Protein AF-A0A957PD06-F1 (afdb_monomer_lite)

Structure (mmCIF, N/CA/C/O backbone):
data_AF-A0A957PD06-F1
#
_entry.id   AF-A0A957PD06-F1
#
loop_
_atom_site.group_PDB
_atom_site.id
_atom_site.type_symbol
_atom_site.label_atom_id
_atom_site.label_alt_id
_atom_site.label_comp_id
_atom_site.label_asym_id
_atom_site.label_entity_id
_atom_site.label_seq_id
_atom_site.pdbx_PDB_ins_code
_atom_site.Cartn_x
_atom_site.Cartn_y
_atom_site.Cartn_z
_atom_site.occupancy
_atom_site.B_iso_or_equiv
_atom_site.auth_seq_id
_atom_site.auth_comp_id
_atom_site.auth_asym_id
_atom_site.auth_atom_id
_atom_site.pdbx_PDB_model_num
ATOM 1 N N . MET A 1 1 ? 0.294 19.123 4.979 1.00 45.84 1 MET A N 1
ATOM 2 C CA . MET A 1 1 ? -0.363 18.104 4.131 1.00 45.84 1 MET A CA 1
ATOM 3 C C . MET A 1 1 ? -0.883 16.999 5.034 1.00 45.84 1 MET A C 1
ATOM 5 O O . MET A 1 1 ? -0.150 16.609 5.932 1.00 45.84 1 MET A O 1
ATOM 9 N N . GLY A 1 2 ? -2.137 16.572 4.868 1.00 66.50 2 GLY A N 1
ATOM 10 C CA . GLY A 1 2 ? -2.745 15.492 5.660 1.00 66.50 2 GLY A CA 1
ATOM 11 C C . GLY A 1 2 ? -2.677 14.154 4.923 1.00 66.50 2 GLY A C 1
ATOM 12 O O . GLY A 1 2 ? -2.713 14.139 3.696 1.00 66.50 2 GLY A O 1
ATOM 13 N N . ILE A 1 3 ? -2.570 13.048 5.660 1.00 71.44 3 ILE A N 1
ATOM 14 C CA . ILE A 1 3 ? -2.542 11.690 5.096 1.00 71.44 3 ILE A CA 1
ATOM 15 C C . ILE A 1 3 ? -3.977 11.146 5.066 1.00 71.44 3 ILE A C 1
ATOM 17 O O . ILE A 1 3 ? -4.653 11.199 6.098 1.00 71.44 3 ILE A O 1
ATOM 21 N N . PRO A 1 4 ? -4.465 10.621 3.928 1.00 77.38 4 PRO A N 1
ATOM 22 C CA . PRO A 1 4 ? -5.789 10.019 3.865 1.00 77.38 4 PRO A CA 1
ATOM 23 C C . PRO A 1 4 ? -5.853 8.746 4.721 1.00 77.38 4 PRO A C 1
ATOM 25 O O 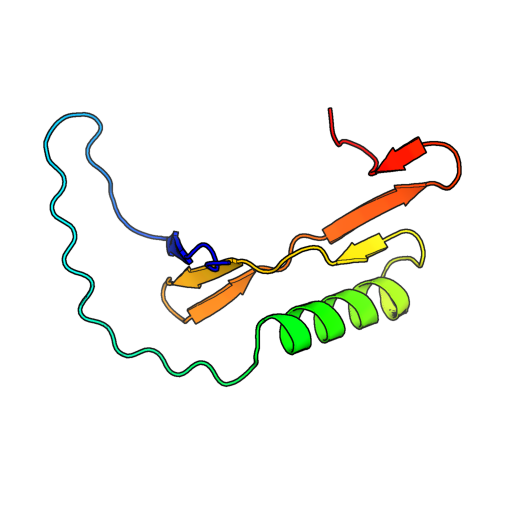. PRO A 1 4 ? -4.939 7.916 4.709 1.00 77.38 4 PRO A O 1
ATOM 28 N N . ILE A 1 5 ? -6.957 8.584 5.454 1.00 75.12 5 ILE A N 1
ATOM 29 C CA . ILE A 1 5 ? -7.272 7.369 6.208 1.00 75.12 5 ILE A CA 1
ATOM 30 C C . ILE A 1 5 ? -8.450 6.686 5.521 1.00 75.12 5 ILE A C 1
ATOM 32 O O . ILE A 1 5 ? -9.504 7.296 5.344 1.00 75.12 5 ILE A O 1
ATOM 36 N N . LEU A 1 6 ? -8.276 5.420 5.149 1.00 81.19 6 LEU A N 1
ATOM 37 C CA . LEU A 1 6 ? -9.331 4.605 4.561 1.00 81.19 6 LEU A CA 1
ATOM 38 C C . LEU A 1 6 ? -9.917 3.687 5.630 1.00 81.19 6 LEU A C 1
ATOM 40 O O . LEU A 1 6 ? -9.204 2.917 6.275 1.00 81.19 6 LEU A O 1
ATOM 44 N N . LEU A 1 7 ? -11.227 3.784 5.816 1.00 79.31 7 LEU A N 1
ATOM 45 C CA . LEU A 1 7 ? -11.976 2.939 6.732 1.00 79.31 7 LEU A CA 1
ATOM 46 C C . LEU A 1 7 ? -12.542 1.771 5.942 1.00 79.31 7 LEU A C 1
ATOM 48 O O . LEU A 1 7 ? -13.410 1.952 5.092 1.00 79.31 7 LEU A O 1
ATOM 52 N N . ASP A 1 8 ? -12.028 0.583 6.215 1.00 69.44 8 ASP A N 1
ATOM 53 C CA . ASP A 1 8 ? -12.497 -0.642 5.586 1.00 69.44 8 ASP A CA 1
ATOM 54 C C . ASP A 1 8 ? -13.426 -1.384 6.565 1.00 69.44 8 ASP A C 1
ATOM 56 O O . ASP A 1 8 ? -13.245 -1.291 7.781 1.00 69.44 8 ASP A O 1
ATOM 60 N N . GLN A 1 9 ? -14.413 -2.125 6.049 1.00 69.00 9 GLN A N 1
ATOM 61 C CA . GLN A 1 9 ? -15.411 -2.903 6.819 1.00 69.00 9 GLN A CA 1
ATOM 62 C C . GLN A 1 9 ? -16.564 -2.132 7.498 1.00 69.00 9 GLN A C 1
ATOM 64 O O . GLN A 1 9 ? -17.207 -2.671 8.401 1.00 69.00 9 GLN A O 1
ATOM 69 N N . TYR A 1 10 ? -16.894 -0.916 7.056 1.00 70.62 10 TYR A N 1
ATOM 70 C CA . TYR A 1 10 ? -18.115 -0.231 7.505 1.00 70.62 10 TYR A CA 1
ATOM 71 C C . TYR A 1 10 ? -19.252 -0.417 6.499 1.00 70.62 10 TYR A C 1
ATOM 73 O O . TYR A 1 10 ? -19.097 -0.132 5.313 1.00 70.62 10 TYR A O 1
ATOM 81 N N . THR A 1 11 ? -20.416 -0.863 6.978 1.00 65.25 11 THR A N 1
ATOM 82 C CA . THR A 1 11 ? -21.633 -0.908 6.155 1.00 65.25 11 THR A CA 1
ATOM 83 C C . THR A 1 11 ? -22.219 0.497 6.105 1.00 65.25 11 THR A C 1
ATOM 85 O O . THR A 1 11 ? -22.858 0.942 7.058 1.00 65.25 11 THR A O 1
ATOM 88 N N . VAL A 1 12 ? -21.955 1.215 5.016 1.00 74.56 12 VAL A N 1
ATOM 89 C CA . VAL A 1 12 ? -22.510 2.553 4.794 1.00 74.56 12 VAL A CA 1
ATOM 90 C C . VAL A 1 12 ? -23.926 2.407 4.221 1.00 74.56 12 VAL A C 1
ATOM 92 O O . VAL A 1 12 ? -24.106 1.684 3.237 1.00 74.56 12 VAL A O 1
ATOM 95 N N . PRO A 1 13 ? -24.950 3.050 4.810 1.00 75.81 13 PRO A N 1
ATOM 96 C CA . PRO A 1 13 ? -26.295 3.034 4.247 1.00 75.81 13 PRO A CA 1
ATOM 97 C C . PRO A 1 13 ? -26.338 3.770 2.897 1.00 75.81 13 PRO A C 1
ATOM 99 O O . PRO A 1 13 ? -25.683 4.790 2.711 1.00 75.81 13 PRO A O 1
ATOM 102 N N . ASN A 1 14 ? -27.144 3.271 1.953 1.00 74.56 14 ASN A N 1
ATOM 103 C CA . ASN A 1 14 ? -27.231 3.804 0.581 1.00 74.56 14 ASN A CA 1
ATOM 104 C C . ASN A 1 14 ? -27.804 5.242 0.520 1.00 74.56 14 ASN A C 1
ATOM 106 O O . ASN A 1 14 ? -27.536 5.988 -0.417 1.00 74.56 14 ASN A O 1
ATOM 110 N N . ARG A 1 15 ? -28.592 5.659 1.524 1.00 71.31 15 ARG A N 1
ATOM 111 C CA . ARG A 1 15 ? -29.093 7.035 1.702 1.00 71.31 15 ARG A CA 1
ATOM 112 C C . ARG A 1 15 ? -29.291 7.345 3.189 1.00 71.31 15 ARG A C 1
ATOM 114 O O . ARG A 1 15 ? -29.643 6.449 3.952 1.00 71.31 15 ARG A O 1
ATOM 121 N N . GLY A 1 16 ? -29.139 8.615 3.567 1.00 77.81 16 GLY A N 1
ATOM 122 C CA . GLY A 1 16 ? -29.391 9.122 4.921 1.00 77.81 16 GLY A CA 1
ATOM 123 C C . GLY A 1 16 ? -28.140 9.651 5.624 1.00 77.81 16 GLY A C 1
ATOM 124 O O . GLY A 1 16 ? -27.083 9.793 5.013 1.00 77.81 16 GLY A O 1
ATOM 125 N N . THR A 1 17 ? -28.276 9.960 6.913 1.00 72.81 17 THR A N 1
ATOM 126 C CA . THR A 1 17 ? -27.173 10.436 7.758 1.00 72.81 17 THR A CA 1
ATOM 127 C C . THR A 1 17 ? -26.419 9.249 8.349 1.00 72.81 17 THR A C 1
ATOM 129 O O . THR A 1 17 ? -27.017 8.386 8.989 1.00 72.81 17 THR A O 1
ATOM 132 N N . PHE A 1 18 ? -25.102 9.213 8.153 1.00 75.25 18 PHE A N 1
ATOM 133 C CA . PHE A 1 18 ? -24.207 8.228 8.756 1.00 75.25 18 PHE A CA 1
ATOM 134 C C . PHE A 1 18 ? -23.338 8.920 9.810 1.00 75.25 18 PHE A C 1
ATOM 136 O O . PHE A 1 18 ? -22.437 9.688 9.472 1.00 75.25 18 PHE A O 1
ATOM 143 N N . GLU A 1 19 ? -23.619 8.673 11.090 1.00 72.50 19 GLU A N 1
ATOM 144 C CA . GLU A 1 19 ? -22.766 9.136 12.185 1.00 72.50 19 GLU A CA 1
ATOM 145 C C . GLU A 1 19 ? -21.657 8.122 12.461 1.00 72.50 19 GLU A C 1
ATOM 147 O O . GLU A 1 19 ? -21.909 6.980 12.848 1.00 72.50 19 GLU A O 1
ATOM 152 N N . LEU A 1 20 ? -20.410 8.560 12.302 1.00 73.50 20 LEU A N 1
ATOM 153 C CA . LEU A 1 20 ? -19.231 7.746 12.548 1.00 73.50 20 LEU A CA 1
ATOM 154 C C . LEU A 1 20 ? -18.452 8.293 13.747 1.00 73.50 20 LEU A C 1
ATOM 156 O O . LEU A 1 20 ? -17.817 9.343 13.665 1.00 73.50 20 LEU A O 1
ATOM 160 N N . LYS A 1 21 ? -18.447 7.546 14.854 1.00 71.00 21 LYS A N 1
ATOM 161 C CA . LYS A 1 21 ? -17.601 7.826 16.023 1.00 71.00 21 LYS A CA 1
ATOM 162 C C . LYS A 1 21 ? -16.419 6.862 16.041 1.00 71.00 21 LYS A C 1
ATOM 164 O O . LYS A 1 21 ? -16.537 5.725 16.493 1.00 71.00 21 LYS A O 1
ATOM 169 N N . VAL A 1 22 ? -15.269 7.313 15.547 1.00 70.00 22 VAL A N 1
ATOM 170 C CA . VAL A 1 22 ? -14.032 6.519 15.562 1.00 70.00 22 VAL A CA 1
ATOM 171 C C . VAL A 1 22 ? -13.311 6.736 16.894 1.00 70.00 22 VAL A C 1
ATOM 173 O O . VAL A 1 22 ? -12.536 7.673 17.034 1.00 70.00 22 VAL A O 1
ATOM 176 N N . ASN A 1 23 ? -13.563 5.872 17.883 1.00 69.94 23 ASN A N 1
ATOM 177 C CA . ASN A 1 23 ? -12.842 5.872 19.164 1.00 69.94 23 ASN A CA 1
ATOM 178 C C 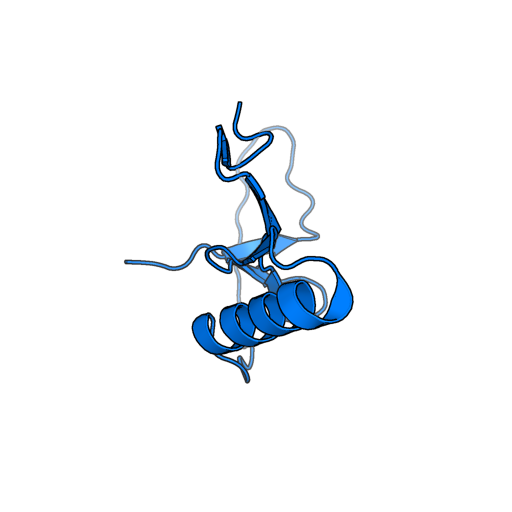. ASN A 1 23 ? -11.879 4.676 19.245 1.00 69.94 23 ASN A C 1
ATOM 180 O O . ASN A 1 23 ? -12.082 3.742 20.020 1.00 69.94 23 ASN A O 1
ATOM 184 N N . ARG A 1 24 ? -10.868 4.650 18.369 1.00 68.44 24 ARG A N 1
ATOM 185 C CA . ARG A 1 24 ? -9.835 3.605 18.363 1.00 68.44 24 ARG A CA 1
ATOM 186 C C . ARG A 1 24 ? -8.450 4.210 18.529 1.00 68.44 24 ARG A C 1
ATOM 188 O O . ARG A 1 24 ? -8.044 5.045 17.730 1.00 68.44 24 ARG A O 1
ATOM 195 N N . SER A 1 25 ? -7.719 3.714 19.525 1.00 72.81 25 SER A N 1
ATOM 196 C CA . SER A 1 25 ? -6.273 3.901 19.608 1.00 72.81 25 SER A CA 1
ATOM 197 C C . SER A 1 25 ? -5.597 2.848 18.738 1.00 72.81 25 SER A C 1
ATOM 199 O O . SER A 1 25 ? -5.908 1.658 18.829 1.00 72.81 25 SER A O 1
ATOM 201 N N . VAL A 1 26 ? -4.719 3.297 17.851 1.00 75.50 26 VAL A N 1
ATOM 202 C CA . VAL A 1 26 ? -4.014 2.449 16.896 1.00 75.50 26 VAL A CA 1
ATOM 203 C C . VAL A 1 26 ? -2.534 2.757 17.012 1.00 75.50 26 VAL A C 1
ATOM 205 O O . VAL A 1 26 ? -2.114 3.895 16.829 1.00 75.50 26 VAL A O 1
ATOM 208 N N . GLU A 1 27 ? -1.745 1.729 17.295 1.00 81.06 27 GLU A N 1
ATOM 209 C CA . GLU A 1 27 ? -0.294 1.842 17.325 1.00 81.06 27 GLU A CA 1
ATOM 210 C C . GLU A 1 27 ? 0.261 1.761 15.894 1.00 81.06 27 GLU A C 1
ATOM 212 O O . GLU A 1 27 ? 0.145 0.733 15.223 1.00 81.06 27 GLU A O 1
ATOM 217 N N . ILE A 1 28 ? 0.868 2.850 15.421 1.00 82.81 28 ILE A N 1
ATOM 218 C CA . ILE A 1 28 ? 1.572 2.897 14.137 1.00 82.81 28 ILE A CA 1
ATOM 219 C C . ILE A 1 28 ? 3.058 2.661 14.415 1.00 82.81 28 ILE A C 1
ATOM 221 O O . ILE A 1 28 ? 3.739 3.535 14.941 1.00 82.81 28 ILE A O 1
ATOM 225 N N . ARG A 1 29 ? 3.559 1.470 14.070 1.00 86.88 29 ARG A N 1
ATOM 226 C CA . ARG A 1 29 ? 4.962 1.074 14.318 1.00 86.88 29 ARG A CA 1
ATOM 227 C C . ARG A 1 29 ? 5.927 1.418 13.190 1.00 86.88 29 ARG A C 1
ATOM 229 O O . ARG A 1 29 ? 7.131 1.409 13.393 1.00 86.88 29 ARG A O 1
ATOM 236 N N . VAL A 1 30 ? 5.388 1.649 12.000 1.00 89.81 30 VAL A N 1
ATOM 237 C CA . VAL A 1 30 ? 6.139 1.942 10.780 1.00 89.81 30 VAL A CA 1
ATOM 238 C C . VAL A 1 30 ? 5.564 3.229 10.226 1.00 89.81 30 VAL A C 1
ATOM 240 O O . VAL A 1 30 ? 4.343 3.369 10.159 1.00 89.81 30 VAL A O 1
ATOM 243 N N . THR A 1 31 ? 6.407 4.177 9.859 1.00 92.38 31 THR A N 1
ATOM 244 C CA . THR A 1 31 ? 5.969 5.430 9.236 1.00 92.38 31 THR A CA 1
ATOM 245 C C . THR A 1 31 ? 5.481 5.190 7.803 1.00 92.38 31 THR A C 1
ATOM 247 O O . THR A 1 31 ? 5.791 4.169 7.187 1.00 92.38 31 THR A O 1
ATOM 250 N N . ALA A 1 32 ? 4.726 6.141 7.243 1.00 92.38 32 ALA A N 1
ATOM 251 C CA . ALA A 1 32 ? 4.309 6.071 5.842 1.00 92.38 32 ALA A CA 1
ATOM 252 C C . ALA A 1 32 ? 5.527 5.912 4.911 1.00 92.38 32 ALA A C 1
ATOM 254 O O . ALA A 1 32 ? 5.574 4.998 4.090 1.00 92.38 32 ALA A O 1
ATOM 255 N N . GLU A 1 33 ? 6.561 6.734 5.098 1.00 94.56 33 GLU A N 1
ATOM 256 C CA . GLU A 1 33 ? 7.753 6.696 4.248 1.00 94.56 33 GLU A CA 1
ATOM 257 C C . GLU A 1 33 ? 8.531 5.380 4.378 1.00 94.56 33 GLU A C 1
ATOM 259 O O . GLU A 1 33 ? 8.978 4.819 3.377 1.00 94.56 33 GLU A O 1
ATOM 264 N N . GLU A 1 34 ? 8.647 4.819 5.584 1.00 95.50 34 GLU A N 1
ATOM 265 C CA . GLU A 1 34 ? 9.255 3.497 5.755 1.00 95.50 34 GLU A CA 1
ATOM 266 C C . GLU A 1 34 ? 8.467 2.413 5.022 1.00 95.50 34 GLU A C 1
ATOM 268 O O . GLU A 1 34 ? 9.071 1.605 4.314 1.00 95.50 34 GLU A O 1
ATOM 273 N N . ALA A 1 35 ? 7.134 2.426 5.125 1.00 95.50 35 ALA A N 1
ATOM 274 C CA . ALA A 1 35 ? 6.285 1.477 4.414 1.00 95.50 35 ALA A CA 1
ATOM 275 C C . ALA A 1 35 ? 6.443 1.615 2.892 1.00 95.50 35 ALA A C 1
ATOM 277 O O . ALA A 1 35 ? 6.600 0.613 2.189 1.00 95.50 35 ALA A O 1
ATOM 278 N N . ARG A 1 36 ? 6.485 2.855 2.385 1.00 96.44 36 ARG A N 1
ATOM 279 C CA . 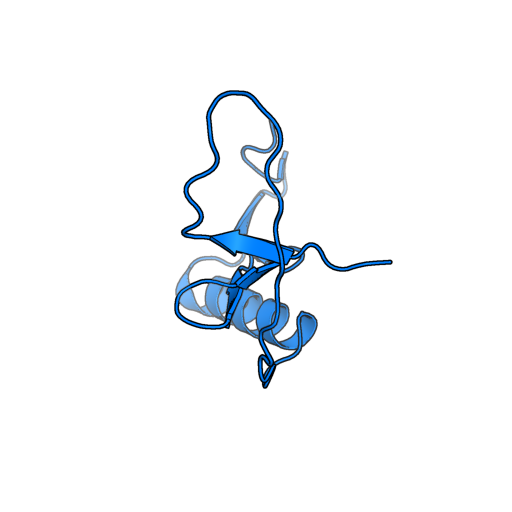ARG A 1 36 ? 6.744 3.149 0.971 1.00 96.44 36 ARG A CA 1
ATOM 280 C C . ARG A 1 36 ? 8.100 2.618 0.526 1.00 96.44 36 ARG A C 1
ATOM 282 O O . ARG A 1 36 ? 8.191 1.977 -0.519 1.00 96.44 36 ARG A O 1
ATOM 289 N N . ARG A 1 37 ? 9.151 2.855 1.312 1.00 96.44 37 ARG A N 1
ATOM 290 C CA . ARG A 1 37 ? 10.516 2.407 1.009 1.00 96.44 37 ARG A CA 1
ATOM 291 C C . ARG A 1 37 ? 10.626 0.885 1.001 1.00 96.44 37 ARG A C 1
ATOM 293 O O . ARG A 1 37 ? 11.260 0.337 0.102 1.00 96.44 37 ARG A O 1
ATOM 300 N N . MET A 1 38 ? 9.996 0.210 1.962 1.00 96.31 38 MET A N 1
ATOM 301 C CA . MET A 1 38 ? 9.942 -1.255 2.014 1.00 96.31 38 MET A CA 1
ATOM 302 C C . MET A 1 38 ? 9.238 -1.826 0.780 1.00 96.31 38 MET A C 1
ATOM 304 O O . MET A 1 38 ? 9.794 -2.695 0.114 1.00 96.31 38 MET A O 1
ATOM 308 N N . ALA A 1 39 ? 8.063 -1.291 0.434 1.00 96.56 39 ALA A N 1
ATOM 309 C CA . ALA A 1 39 ? 7.322 -1.711 -0.753 1.00 96.56 39 ALA A CA 1
ATOM 310 C C . ALA A 1 39 ? 8.109 -1.443 -2.044 1.00 96.56 39 ALA A C 1
ATOM 312 O O . ALA A 1 39 ? 8.222 -2.329 -2.884 1.00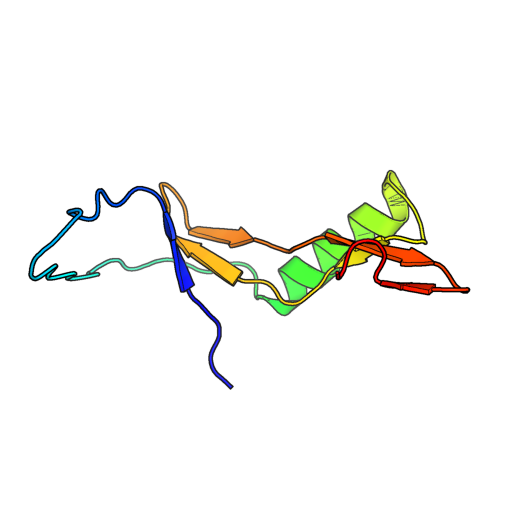 96.56 39 ALA A O 1
ATOM 313 N N . LYS A 1 40 ? 8.712 -0.253 -2.187 1.00 96.31 40 LYS A N 1
ATOM 314 C CA . LYS A 1 40 ? 9.543 0.101 -3.347 1.00 96.31 40 LYS A CA 1
ATOM 315 C C . LYS A 1 40 ? 10.699 -0.876 -3.530 1.00 96.31 40 LYS A C 1
ATOM 317 O O . LYS A 1 40 ? 10.952 -1.307 -4.648 1.00 96.31 40 LYS A O 1
ATOM 322 N N . ARG A 1 41 ? 11.402 -1.200 -2.442 1.00 96.75 41 ARG A N 1
ATOM 323 C CA . ARG A 1 41 ? 12.534 -2.126 -2.479 1.00 96.75 41 ARG A CA 1
ATOM 324 C C . ARG A 1 41 ? 12.093 -3.519 -2.912 1.00 96.75 41 ARG A C 1
ATOM 326 O O . ARG A 1 41 ? 12.687 -4.074 -3.818 1.00 96.75 41 ARG A O 1
ATOM 333 N N . TRP A 1 42 ? 11.015 -4.036 -2.329 1.00 97.38 42 TRP A N 1
ATOM 334 C CA . TRP A 1 42 ? 10.481 -5.339 -2.717 1.00 97.38 42 TRP A CA 1
ATOM 335 C C . TRP A 1 42 ? 10.028 -5.378 -4.185 1.00 97.38 42 TRP A C 1
ATOM 337 O O . TRP A 1 42 ? 10.351 -6.320 -4.895 1.00 97.38 42 TRP A O 1
ATOM 347 N N . LEU A 1 43 ? 9.342 -4.336 -4.671 1.00 96.56 43 LEU A N 1
ATOM 348 C CA . LEU A 1 43 ? 8.952 -4.236 -6.084 1.00 96.56 43 LEU A CA 1
ATOM 349 C C . LEU A 1 43 ? 10.168 -4.263 -7.019 1.00 96.56 43 LEU A C 1
ATOM 351 O O . LEU A 1 43 ? 10.126 -4.944 -8.039 1.00 96.56 43 LEU A O 1
ATOM 355 N N . LEU A 1 44 ? 11.229 -3.536 -6.661 1.00 95.38 44 LEU A N 1
ATOM 356 C CA . LEU A 1 44 ? 12.475 -3.478 -7.423 1.00 95.38 44 LEU A CA 1
ATOM 357 C C . LEU A 1 44 ? 13.206 -4.826 -7.435 1.00 95.38 44 LEU A C 1
ATOM 359 O O . LEU A 1 44 ? 13.647 -5.256 -8.497 1.00 95.38 44 LEU A O 1
ATOM 363 N N . ASP A 1 45 ? 13.331 -5.456 -6.266 1.00 96.69 45 ASP A N 1
ATOM 364 C CA . ASP A 1 45 ? 14.150 -6.653 -6.066 1.00 96.69 45 ASP A CA 1
ATOM 365 C C . ASP A 1 45 ? 13.438 -7.924 -6.581 1.00 96.69 45 ASP A C 1
ATOM 367 O O . ASP A 1 45 ? 14.088 -8.800 -7.145 1.00 96.69 45 ASP A O 1
ATOM 371 N N . GLU A 1 46 ? 12.108 -8.012 -6.437 1.00 96.94 46 GLU A N 1
ATOM 372 C CA . GLU A 1 46 ? 11.349 -9.259 -6.651 1.00 96.94 46 GLU A CA 1
ATOM 373 C C . GLU A 1 46 ? 10.396 -9.236 -7.854 1.00 96.94 46 GLU A C 1
ATOM 375 O O . GLU A 1 46 ? 10.000 -10.298 -8.335 1.00 96.94 46 GLU A O 1
ATOM 380 N N . ILE A 1 47 ? 9.985 -8.057 -8.341 1.00 94.56 47 ILE A N 1
ATOM 381 C CA . ILE A 1 47 ? 9.037 -7.967 -9.465 1.00 94.56 47 ILE A CA 1
ATOM 382 C C . ILE A 1 47 ? 9.675 -7.349 -10.705 1.00 94.56 47 ILE A C 1
ATOM 384 O O . ILE A 1 47 ? 9.773 -8.000 -11.745 1.00 94.56 47 ILE A O 1
ATOM 388 N N . SER A 1 48 ? 10.026 -6.065 -10.650 1.00 92.81 48 SER A N 1
ATOM 389 C CA . SER A 1 48 ? 10.567 -5.338 -11.794 1.00 92.81 48 SER A CA 1
ATOM 390 C C . SER A 1 48 ? 11.099 -3.968 -11.393 1.00 92.81 48 SER A C 1
ATOM 392 O O . SER A 1 48 ? 10.436 -3.206 -10.687 1.00 92.81 48 SER A O 1
ATOM 394 N N . TYR A 1 49 ? 12.224 -3.574 -11.991 1.00 91.94 49 TYR A N 1
ATOM 395 C CA . TYR A 1 49 ? 12.751 -2.210 -11.901 1.00 91.94 49 TYR A CA 1
ATOM 396 C C . TYR A 1 49 ? 11.833 -1.148 -12.521 1.00 91.94 49 TYR A C 1
ATOM 398 O O . TYR A 1 49 ? 12.001 0.044 -12.266 1.00 91.94 49 TYR A O 1
ATOM 406 N N . MET A 1 50 ? 10.869 -1.567 -13.344 1.00 94.00 50 MET A N 1
ATOM 407 C CA . MET A 1 50 ? 9.877 -0.684 -13.952 1.00 94.00 50 MET A CA 1
ATOM 408 C C . MET A 1 50 ? 8.748 -0.321 -12.983 1.00 94.00 50 MET A C 1
ATOM 410 O O . MET A 1 50 ? 7.939 0.553 -13.291 1.00 94.00 50 MET A O 1
ATOM 414 N N . MET A 1 51 ? 8.666 -0.968 -11.819 1.00 94.75 51 MET A N 1
ATOM 415 C CA . MET A 1 51 ? 7.641 -0.692 -10.818 1.00 94.75 51 MET A CA 1
ATOM 416 C C . MET A 1 51 ? 8.141 0.259 -9.734 1.00 94.75 51 MET A C 1
ATOM 418 O O . MET A 1 51 ? 9.295 0.219 -9.311 1.00 94.75 51 MET A O 1
ATOM 422 N N . THR A 1 52 ? 7.248 1.114 -9.243 1.00 93.56 52 THR A N 1
ATOM 423 C CA . THR A 1 52 ? 7.541 2.003 -8.116 1.00 93.56 52 THR A CA 1
ATOM 424 C C . THR A 1 52 ? 6.363 2.082 -7.153 1.00 93.56 52 THR A C 1
ATOM 426 O O . THR A 1 52 ? 5.223 1.770 -7.498 1.00 93.56 52 THR A O 1
ATOM 429 N N . ALA A 1 53 ? 6.661 2.491 -5.923 1.00 95.19 53 ALA A N 1
ATOM 430 C CA . ALA A 1 53 ? 5.690 2.676 -4.858 1.00 95.19 53 ALA A CA 1
ATOM 431 C C . ALA A 1 53 ? 5.295 4.153 -4.732 1.00 95.19 53 ALA A C 1
ATOM 433 O O . ALA A 1 53 ? 6.157 5.044 -4.650 1.00 95.19 53 ALA A O 1
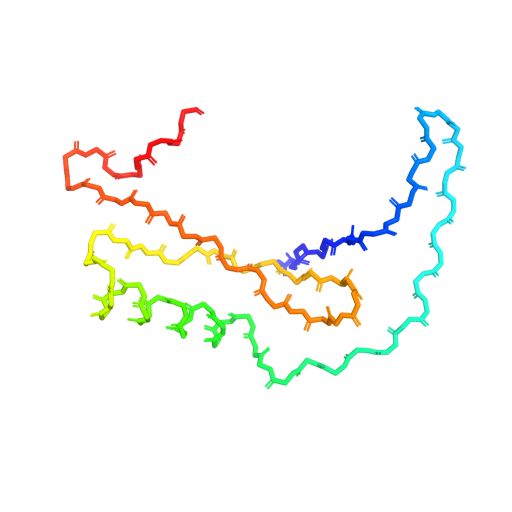ATOM 434 N N . THR A 1 54 ? 3.991 4.410 -4.683 1.00 93.06 54 THR A N 1
ATOM 435 C CA . THR A 1 54 ? 3.431 5.759 -4.533 1.00 93.06 54 THR A CA 1
ATOM 436 C C . THR A 1 54 ? 3.092 6.073 -3.077 1.00 93.06 54 THR A C 1
ATOM 438 O O . THR A 1 54 ? 3.456 5.332 -2.165 1.00 93.06 54 THR A O 1
ATOM 441 N N . GLU A 1 55 ? 2.407 7.198 -2.863 1.00 92.50 55 GLU A N 1
ATOM 442 C CA . GLU A 1 55 ? 2.026 7.668 -1.535 1.00 92.50 55 GLU A CA 1
ATOM 443 C C . GLU A 1 55 ? 1.171 6.624 -0.787 1.00 92.50 55 GLU A C 1
ATOM 445 O O . GLU A 1 55 ? 0.150 6.169 -1.318 1.00 92.50 55 GLU A O 1
ATOM 450 N N . PRO A 1 56 ? 1.572 6.222 0.430 1.00 94.12 56 PRO A N 1
ATOM 451 C CA . PRO A 1 56 ? 0.802 5.306 1.258 1.00 94.12 56 PRO A CA 1
ATOM 452 C C . PRO A 1 56 ? -0.492 5.925 1.782 1.00 94.12 56 PRO A C 1
ATOM 454 O O . PRO A 1 56 ? -0.571 7.106 2.105 1.00 94.12 56 PRO A O 1
ATOM 457 N N . THR A 1 57 ? -1.502 5.083 1.970 1.00 92.94 57 THR A N 1
ATOM 458 C CA . THR A 1 57 ? -2.747 5.423 2.670 1.00 92.94 57 THR A CA 1
ATOM 459 C C . THR A 1 57 ? -2.870 4.545 3.909 1.00 92.94 57 THR A C 1
ATOM 461 O O . THR A 1 57 ? -2.671 3.328 3.823 1.00 92.94 57 THR A O 1
ATOM 464 N N . LEU A 1 58 ? -3.194 5.132 5.064 1.00 90.25 58 LEU A N 1
ATOM 465 C CA . LEU A 1 58 ? -3.413 4.347 6.279 1.00 90.25 58 LEU A CA 1
ATOM 466 C C . LEU A 1 58 ? -4.790 3.689 6.197 1.00 90.25 58 LEU A C 1
ATOM 468 O O . LEU A 1 58 ? -5.805 4.380 6.135 1.00 90.25 58 LEU A O 1
ATOM 472 N N . VAL A 1 59 ? -4.840 2.360 6.208 1.00 89.19 59 VAL A N 1
ATOM 473 C CA . VAL A 1 59 ? -6.097 1.608 6.195 1.00 89.19 59 VAL A CA 1
ATOM 474 C C . VAL A 1 59 ? -6.392 1.105 7.599 1.00 89.19 59 VAL A C 1
ATOM 476 O O . VAL A 1 59 ? -5.588 0.381 8.191 1.00 89.19 59 VAL A O 1
ATOM 479 N N . LEU A 1 60 ? -7.558 1.471 8.128 1.00 85.69 60 LEU A N 1
ATOM 480 C CA . LEU A 1 60 ? -8.070 0.984 9.404 1.00 85.69 60 LEU A CA 1
ATOM 481 C C . LEU A 1 60 ? -9.133 -0.084 9.136 1.00 85.69 60 LEU A C 1
ATOM 483 O O . LEU A 1 60 ? -10.265 0.227 8.775 1.00 85.69 60 LEU A O 1
ATOM 487 N N . SER A 1 61 ? -8.742 -1.345 9.315 1.00 76.94 61 SER A N 1
ATOM 488 C CA . SER A 1 61 ? -9.599 -2.527 9.164 1.00 76.94 61 SER A CA 1
ATOM 489 C C . SER A 1 61 ? -9.558 -3.355 10.465 1.00 76.94 61 SER A C 1
ATOM 491 O O . SER A 1 61 ? -9.497 -2.798 11.567 1.00 76.94 61 SER A O 1
ATOM 493 N N . LYS A 1 62 ? -9.516 -4.695 10.385 1.00 78.38 62 LYS A N 1
ATOM 494 C CA . LYS A 1 62 ? -9.224 -5.567 11.550 1.00 78.38 62 LYS A CA 1
ATOM 495 C C . LYS A 1 62 ? -7.884 -5.236 12.219 1.00 78.38 62 LYS A C 1
ATOM 497 O O . LYS A 1 62 ? -7.742 -5.402 13.427 1.00 78.38 62 LYS A O 1
ATOM 502 N N . ARG A 1 63 ? -6.908 -4.780 11.432 1.00 80.00 63 ARG A N 1
ATOM 503 C CA . ARG A 1 63 ? -5.615 -4.242 11.873 1.00 80.00 63 ARG A CA 1
ATOM 504 C C . ARG A 1 63 ? -5.324 -2.983 11.067 1.00 80.00 63 ARG A C 1
ATOM 506 O O . ARG A 1 63 ? -5.820 -2.849 9.949 1.00 80.00 63 ARG A O 1
ATOM 513 N N . ALA A 1 64 ? -4.546 -2.073 11.638 1.00 85.88 64 ALA A N 1
ATOM 514 C CA . ALA A 1 64 ? -4.064 -0.920 10.900 1.00 85.88 64 ALA A CA 1
ATOM 515 C C . ALA A 1 64 ? -2.857 -1.307 10.052 1.00 85.88 64 ALA A C 1
ATOM 517 O O . ALA A 1 64 ? -1.934 -1.957 10.547 1.00 85.88 64 ALA A O 1
ATOM 518 N N . ALA A 1 65 ? -2.884 -0.925 8.782 1.00 89.44 65 ALA A N 1
ATOM 519 C CA . ALA A 1 65 ? -1.813 -1.217 7.844 1.00 89.44 65 ALA A CA 1
ATOM 520 C C . ALA A 1 65 ? -1.651 -0.078 6.839 1.00 89.44 65 ALA A C 1
ATOM 522 O O . ALA A 1 65 ? -2.616 0.593 6.471 1.00 89.44 65 ALA A O 1
ATOM 523 N N . TRP A 1 66 ? -0.424 0.107 6.364 1.00 93.81 66 TRP A N 1
ATOM 524 C CA . TRP A 1 66 ? -0.152 0.983 5.234 1.00 93.81 66 TRP A CA 1
ATOM 525 C C . TRP A 1 66 ? -0.491 0.262 3.938 1.00 93.81 66 TRP A C 1
ATOM 527 O O . TRP A 1 66 ? 0.115 -0.756 3.605 1.00 93.81 66 TRP A O 1
ATOM 537 N N . ARG A 1 67 ? -1.447 0.807 3.188 1.00 92.88 67 ARG A N 1
ATOM 538 C CA . ARG A 1 67 ? -1.665 0.421 1.798 1.00 92.88 67 ARG A CA 1
ATOM 539 C C . ARG A 1 67 ? -0.770 1.287 0.930 1.00 92.88 67 ARG A C 1
ATOM 541 O O . ARG A 1 67 ? -0.964 2.497 0.874 1.00 92.88 67 ARG A O 1
ATOM 548 N N . VAL A 1 68 ? 0.178 0.661 0.248 1.00 95.31 68 VAL A N 1
ATOM 549 C CA . VAL A 1 68 ? 1.105 1.339 -0.660 1.00 95.31 68 VAL A CA 1
ATOM 550 C C . VAL A 1 68 ? 0.752 0.936 -2.090 1.00 95.31 68 VAL A C 1
ATOM 552 O O . VAL A 1 68 ? 0.932 -0.232 -2.439 1.00 95.31 68 VAL A O 1
ATOM 555 N N . PRO A 1 69 ? 0.204 1.841 -2.917 1.00 94.00 69 PRO A N 1
ATOM 556 C CA . PRO A 1 69 ? -0.084 1.514 -4.303 1.00 94.00 69 PRO A CA 1
ATOM 557 C C . PRO A 1 69 ? 1.216 1.315 -5.091 1.00 94.00 69 PRO A C 1
ATOM 559 O O . PRO A 1 69 ? 2.179 2.073 -4.945 1.00 94.00 69 PRO A O 1
ATOM 562 N N . ALA A 1 70 ? 1.225 0.279 -5.924 1.00 94.38 70 ALA A N 1
ATOM 563 C CA . ALA A 1 70 ? 2.289 0.016 -6.877 1.00 94.38 70 ALA A CA 1
ATOM 564 C C . ALA A 1 70 ? 1.849 0.510 -8.255 1.00 94.38 70 ALA A C 1
ATOM 566 O O . ALA A 1 70 ? 0.723 0.241 -8.677 1.00 94.38 70 ALA A O 1
ATOM 567 N N . ILE A 1 71 ? 2.737 1.210 -8.951 1.00 94.31 71 ILE A N 1
ATOM 568 C CA . ILE A 1 71 ? 2.513 1.643 -10.329 1.00 94.31 71 ILE A CA 1
ATOM 569 C C . ILE A 1 71 ? 3.601 1.072 -11.226 1.00 94.31 71 ILE A C 1
ATOM 571 O O . ILE A 1 71 ? 4.763 0.962 -10.828 1.00 94.31 71 ILE A O 1
ATOM 575 N N . LEU A 1 72 ? 3.212 0.721 -12.445 1.00 93.69 72 LEU A N 1
ATOM 576 C CA . LEU A 1 72 ? 4.137 0.360 -13.505 1.00 93.69 72 LEU A CA 1
ATOM 577 C C . LEU A 1 72 ? 4.525 1.624 -14.267 1.00 93.69 72 LEU A C 1
ATOM 579 O O . LEU A 1 72 ? 3.668 2.436 -14.618 1.00 93.69 72 LEU A O 1
ATOM 583 N N . THR A 1 73 ? 5.813 1.775 -14.541 1.00 92.56 73 THR A N 1
ATOM 584 C CA . THR A 1 73 ? 6.358 2.877 -15.326 1.00 92.56 73 THR A CA 1
ATOM 585 C C . THR A 1 73 ? 7.126 2.357 -16.530 1.00 92.56 73 THR A C 1
ATOM 587 O O . THR A 1 73 ? 7.844 1.367 -16.436 1.00 92.56 73 THR A O 1
ATOM 590 N N . ALA A 1 74 ? 6.989 3.019 -17.672 1.00 90.44 74 ALA A N 1
ATOM 591 C CA . ALA A 1 74 ? 7.753 2.717 -18.873 1.00 90.44 74 ALA A CA 1
ATOM 592 C C . ALA A 1 74 ? 8.452 3.978 -19.365 1.00 90.44 74 ALA A C 1
ATOM 594 O O . ALA A 1 74 ? 7.846 5.043 -19.414 1.00 90.44 74 ALA A O 1
ATOM 595 N N . SER A 1 75 ? 9.716 3.869 -19.773 1.00 86.69 75 SER A N 1
ATOM 596 C CA . SER A 1 75 ? 10.533 5.016 -20.201 1.00 86.69 75 SER A CA 1
ATOM 597 C C . SER A 1 75 ? 9.898 5.855 -21.316 1.00 86.69 75 SER A C 1
ATOM 599 O O . SER A 1 75 ? 10.119 7.057 -21.372 1.00 86.69 75 SER A O 1
ATOM 601 N N . HIS A 1 76 ? 9.085 5.236 -22.174 1.00 88.19 76 HIS A N 1
ATOM 602 C CA . HIS A 1 76 ? 8.426 5.885 -23.307 1.00 88.19 76 HIS A CA 1
ATOM 603 C C . HIS A 1 76 ? 7.010 6.415 -23.003 1.00 88.19 76 HIS A C 1
ATOM 605 O O . HIS A 1 76 ? 6.463 7.131 -23.835 1.00 88.19 76 HIS A O 1
ATOM 611 N N . VAL A 1 77 ? 6.410 6.088 -21.847 1.00 88.00 77 VAL A N 1
ATOM 612 C CA . VAL A 1 77 ? 5.011 6.468 -21.508 1.00 88.00 77 VAL A CA 1
ATOM 613 C C . VAL A 1 77 ? 4.876 7.114 -20.123 1.00 88.00 77 VAL A C 1
ATOM 615 O O . VAL A 1 77 ? 3.883 7.771 -19.835 1.00 88.00 77 VAL A O 1
ATOM 618 N N . GLY A 1 78 ? 5.859 6.959 -19.237 1.00 88.12 78 GLY A N 1
ATOM 619 C CA . GLY A 1 78 ? 5.704 7.312 -17.828 1.00 88.12 78 GLY A CA 1
ATOM 620 C C . GLY A 1 78 ? 4.816 6.291 -17.117 1.00 88.12 78 GLY A C 1
ATOM 621 O O . GLY A 1 78 ? 5.091 5.097 -17.191 1.00 88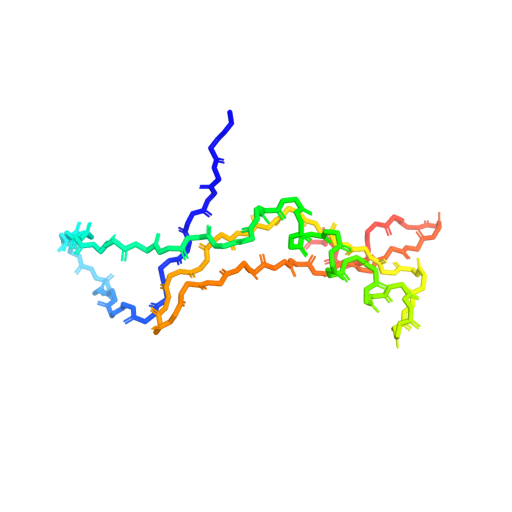.12 78 GLY A O 1
ATOM 622 N N . HIS A 1 79 ? 3.779 6.738 -16.407 1.00 89.69 79 HIS A N 1
ATOM 623 C CA . HIS A 1 79 ? 2.871 5.849 -15.673 1.00 89.69 79 HIS A CA 1
ATOM 624 C C . HIS A 1 79 ? 1.970 5.061 -16.631 1.00 89.69 79 HIS A C 1
ATOM 626 O O . HIS A 1 79 ? 1.215 5.638 -17.412 1.00 89.69 79 HIS A O 1
ATOM 632 N N . VAL A 1 80 ? 2.012 3.735 -16.541 1.00 88.12 80 VAL A N 1
ATOM 633 C CA . VAL A 1 80 ? 1.179 2.848 -17.357 1.00 88.12 80 VAL A CA 1
ATOM 634 C C . VAL A 1 80 ? -0.199 2.695 -16.710 1.00 88.12 80 VAL A C 1
ATOM 636 O O . VAL A 1 80 ? -0.299 2.452 -15.509 1.00 88.12 80 VAL A O 1
ATOM 639 N N . GLY A 1 81 ? -1.263 2.808 -17.511 1.00 81.69 81 GLY A N 1
ATOM 640 C CA . GLY A 1 81 ? -2.642 2.586 -17.055 1.00 81.69 81 GLY A CA 1
ATOM 641 C C . GLY A 1 81 ? -3.253 3.732 -16.241 1.00 81.69 81 GLY A C 1
ATOM 642 O O . GLY A 1 81 ? -4.269 3.524 -15.592 1.00 81.69 81 GLY A O 1
ATOM 643 N N . ALA A 1 82 ? -2.658 4.928 -16.272 1.00 75.06 82 ALA A N 1
ATOM 644 C CA . ALA A 1 82 ? -3.151 6.119 -15.572 1.00 75.06 82 ALA A CA 1
ATOM 645 C C . ALA A 1 82 ? -4.240 6.901 -16.350 1.00 75.06 82 ALA A C 1
ATOM 647 O O . ALA A 1 82 ? -4.301 8.123 -16.232 1.00 75.06 82 ALA A O 1
ATOM 648 N N . ALA A 1 83 ? -5.041 6.210 -17.171 1.00 53.94 83 ALA A N 1
ATOM 649 C CA . ALA A 1 83 ? -6.093 6.813 -17.997 1.00 53.94 83 ALA A CA 1
ATOM 650 C C . ALA A 1 83 ? -7.375 7.095 -17.200 1.00 53.94 83 ALA A C 1
ATOM 652 O O . ALA A 1 83 ? -7.745 6.239 -16.364 1.00 53.94 83 ALA A O 1
#

pLDDT: mean 84.65, std 11.16, range [45.84, 97.38]

Sequence (83 aa):
MGIPILLDQYTVPNRGTFELKVNRSVEIRVTAEEARRMAKRWLLDEISYMMTATEPTLVLSKRAAWRVPAILTASHVGHVGAA

Secondary structure (DSSP, 8-state):
-PPPEEE-S----SSS-------------S-HHHHHHHHHHHIIIII-TTEEE---EEEESSSEEEE--EEEEETTTEETT--

Foldseek 3Di:
DDAAEAEPDDDDDPDDDDDDDDPDDADDPADQVRLQVVVQVCCPPPPHPQKHWDGWHFYDDPHTDTDIDIFGQDPVPGTPPPD

Radius of gyration: 16.38 Å; chains: 1; bounding box: 44×27×43 Å